Protein AF-A0A6B0DK27-F1 (afdb_monomer_lite)

pLDDT: mean 72.4, std 15.41, range [38.91, 93.62]

Radius of gyration: 13.54 Å; chains: 1; bounding box: 33×34×32 Å

Sequence (80 aa):
MDKPLENYCIYHRENMCFFIVSKPTRCRLCFNFVTFDQKVKSKYKITKDYATLYDIIKEDRTFRALFPQEGEKVQTTLGI

Secondary structure (DSSP, 8-state):
-PPPGGGG-TTEETTEEESSTT-EEE-S--TT-EE--HHHHHHTT--SSSEEHHHHHHH-GGGGGGS-SS-S----S---

Foldseek 3Di:
DDDPPLVQFPQDDPQWACPDPPDTDRDPDRQAGKHQDVVLCVVQVNPDSIDGPVSSCVRDVVCVVVPPPDPDPPPPDPDD

Structure (mmCIF, N/CA/C/O backbone):
data_AF-A0A6B0DK27-F1
#
_entry.id   AF-A0A6B0DK27-F1
#
loop_
_atom_site.group_PDB
_atom_site.id
_atom_site.type_symbol
_atom_site.label_atom_id
_atom_site.label_alt_id
_atom_site.label_comp_id
_atom_site.label_asym_id
_atom_site.label_entity_id
_atom_site.label_seq_id
_atom_site.pdbx_PDB_ins_code
_atom_site.Cartn_x
_atom_site.Cartn_y
_atom_site.Cartn_z
_atom_site.occupancy
_atom_site.B_iso_or_equiv
_atom_site.auth_seq_id
_atom_site.auth_comp_id
_atom_site.auth_asym_id
_atom_site.auth_atom_id
_atom_site.pdbx_PDB_model_num
ATOM 1 N N . MET A 1 1 ? 4.158 -12.795 12.891 1.00 51.62 1 MET A N 1
ATOM 2 C CA . MET A 1 1 ? 4.923 -11.788 12.126 1.00 51.62 1 MET A CA 1
ATOM 3 C C . MET A 1 1 ? 3.989 -11.144 11.124 1.00 51.62 1 MET A C 1
ATOM 5 O O . MET A 1 1 ? 3.265 -11.874 10.452 1.00 51.62 1 MET A O 1
ATOM 9 N N . ASP A 1 2 ? 3.976 -9.815 11.051 1.00 67.12 2 ASP A N 1
ATOM 10 C CA . ASP A 1 2 ? 3.270 -9.105 9.983 1.00 67.12 2 ASP A CA 1
ATOM 11 C C . ASP A 1 2 ? 3.898 -9.474 8.634 1.00 67.12 2 ASP A C 1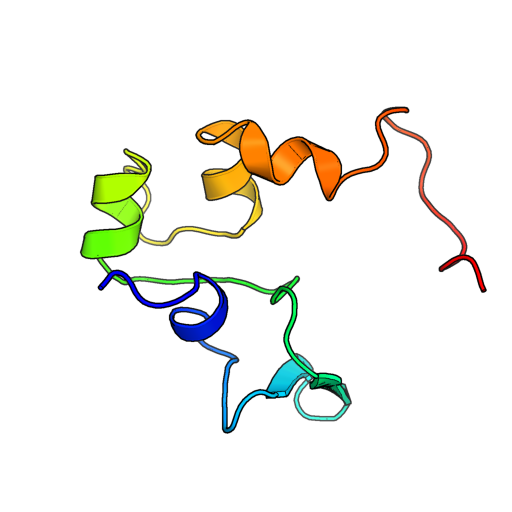
ATOM 13 O O . ASP A 1 2 ? 5.121 -9.485 8.494 1.00 67.12 2 ASP A O 1
ATOM 17 N N . LYS A 1 3 ? 3.063 -9.813 7.647 1.00 73.50 3 LYS A N 1
ATOM 18 C CA . LYS A 1 3 ? 3.528 -10.029 6.273 1.00 73.50 3 LYS A CA 1
ATOM 19 C C . LYS A 1 3 ? 4.016 -8.695 5.679 1.00 73.50 3 LYS A C 1
ATOM 21 O O . LYS A 1 3 ? 3.421 -7.664 6.001 1.00 73.50 3 LYS A O 1
ATOM 26 N N . PRO A 1 4 ? 5.030 -8.712 4.796 1.00 78.25 4 PRO A N 1
ATOM 27 C CA . PRO A 1 4 ? 5.404 -7.545 4.000 1.00 78.25 4 PRO A CA 1
ATOM 28 C C . PRO A 1 4 ? 4.201 -6.929 3.269 1.00 78.25 4 PRO A C 1
ATOM 30 O O . PRO A 1 4 ? 3.266 -7.647 2.900 1.00 78.25 4 PRO A O 1
ATOM 33 N N . LEU A 1 5 ? 4.203 -5.605 3.090 1.00 77.69 5 LEU A N 1
ATOM 34 C CA . LEU A 1 5 ? 3.053 -4.857 2.569 1.00 77.69 5 LEU A CA 1
ATOM 35 C C . LEU A 1 5 ? 2.649 -5.331 1.165 1.00 77.69 5 LEU A C 1
ATOM 37 O O . LEU A 1 5 ? 1.465 -5.446 0.861 1.00 77.69 5 LEU A O 1
ATOM 41 N N . GLU A 1 6 ? 3.625 -5.672 0.330 1.00 76.19 6 GLU A N 1
ATOM 42 C CA . GLU A 1 6 ? 3.453 -6.184 -1.027 1.00 76.19 6 GLU A CA 1
ATOM 43 C C . GLU A 1 6 ? 2.563 -7.433 -1.104 1.00 76.19 6 GLU A C 1
ATOM 45 O O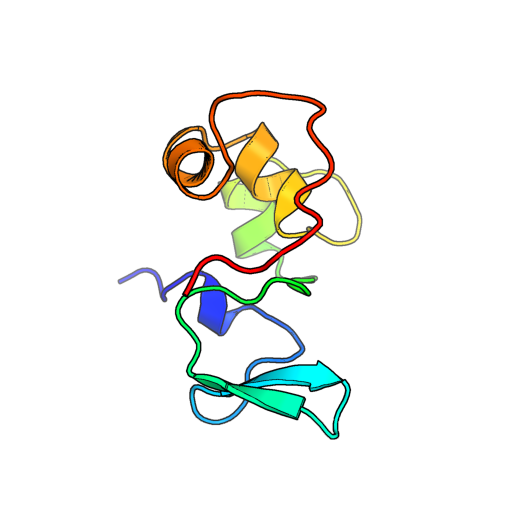 . GLU A 1 6 ? 1.832 -7.589 -2.083 1.00 76.19 6 GLU A O 1
ATOM 50 N N . ASN A 1 7 ? 2.521 -8.252 -0.047 1.00 77.62 7 ASN A N 1
ATOM 51 C CA . ASN A 1 7 ? 1.686 -9.454 0.010 1.00 77.62 7 ASN A CA 1
ATOM 52 C C . ASN A 1 7 ? 0.183 -9.147 0.078 1.00 77.62 7 ASN A C 1
ATOM 54 O O . ASN A 1 7 ? -0.627 -10.055 -0.097 1.00 77.62 7 ASN A O 1
ATOM 58 N N . TYR A 1 8 ? -0.191 -7.894 0.349 1.00 78.44 8 TYR A N 1
ATOM 59 C CA . TYR A 1 8 ? -1.581 -7.438 0.374 1.00 78.44 8 TYR A CA 1
ATOM 60 C C . TYR A 1 8 ? -2.011 -6.748 -0.932 1.00 78.44 8 TYR A C 1
ATOM 62 O O . TYR A 1 8 ? -3.159 -6.307 -1.027 1.00 78.44 8 TYR A O 1
ATOM 70 N N . CYS A 1 9 ? -1.124 -6.639 -1.934 1.00 77.06 9 CYS A N 1
ATOM 71 C CA . CYS A 1 9 ? -1.462 -6.068 -3.240 1.00 77.06 9 CYS A CA 1
ATOM 72 C C . CYS A 1 9 ? -2.380 -7.024 -4.014 1.00 77.06 9 CYS A C 1
ATOM 74 O O . CYS A 1 9 ? -2.031 -8.187 -4.214 1.00 77.06 9 CYS A O 1
ATOM 76 N N . ILE A 1 10 ? -3.504 -6.530 -4.546 1.00 76.25 10 ILE A N 1
ATOM 77 C CA . ILE A 1 10 ? -4.401 -7.337 -5.403 1.00 76.25 10 ILE A CA 1
ATOM 78 C C . ILE A 1 10 ? -3.708 -7.902 -6.657 1.00 76.25 10 ILE A C 1
ATOM 80 O O . ILE A 1 10 ? -4.143 -8.911 -7.209 1.00 76.25 10 ILE A O 1
ATOM 84 N N . TYR A 1 11 ? -2.614 -7.269 -7.091 1.00 74.00 11 TYR A N 1
ATOM 85 C CA . TYR A 1 11 ? -1.809 -7.675 -8.243 1.00 74.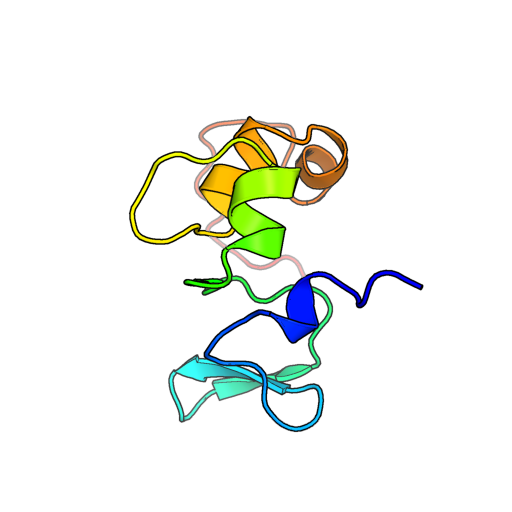00 11 TYR A CA 1
ATOM 86 C C . TYR A 1 11 ? -0.534 -8.433 -7.857 1.00 74.00 11 TYR A C 1
ATOM 88 O O . TYR A 1 11 ? 0.356 -8.566 -8.692 1.00 74.00 11 TYR A O 1
ATOM 96 N N . HIS A 1 12 ? -0.416 -8.912 -6.616 1.00 73.38 12 HIS A N 1
ATOM 97 C CA . HIS A 1 12 ? 0.697 -9.755 -6.190 1.00 73.38 12 HIS A CA 1
ATOM 98 C C . HIS A 1 12 ? 0.384 -11.234 -6.443 1.00 73.38 12 HIS A C 1
ATOM 100 O O . HIS A 1 12 ? -0.506 -11.806 -5.811 1.00 73.38 12 HIS A O 1
ATOM 106 N N . ARG A 1 13 ? 1.140 -11.882 -7.337 1.00 75.00 13 ARG A N 1
ATOM 107 C CA . ARG A 1 13 ? 1.098 -13.341 -7.551 1.00 75.00 13 ARG A CA 1
ATOM 108 C C . ARG A 1 13 ? 2.515 -13.891 -7.609 1.00 75.00 13 ARG A C 1
ATOM 110 O O . ARG A 1 13 ? 3.313 -13.380 -8.378 1.00 75.00 13 ARG A O 1
ATOM 117 N N . GLU A 1 14 ? 2.829 -14.905 -6.802 1.00 77.00 14 GLU A N 1
ATOM 118 C CA . GLU A 1 14 ? 4.134 -15.602 -6.842 1.00 77.00 14 GLU A CA 1
ATOM 119 C C . GLU A 1 14 ? 5.359 -14.656 -6.778 1.00 77.00 14 GLU A C 1
ATOM 121 O O . GLU A 1 14 ? 6.322 -14.810 -7.524 1.00 77.00 14 GLU A O 1
ATOM 126 N N . ASN A 1 15 ? 5.330 -13.651 -5.893 1.00 69.69 15 ASN A N 1
ATOM 127 C CA . ASN A 1 15 ? 6.362 -12.602 -5.757 1.00 69.69 15 ASN A CA 1
ATOM 128 C C . ASN A 1 15 ? 6.511 -11.664 -6.976 1.00 69.69 15 ASN A C 1
ATOM 130 O O . ASN A 1 15 ? 7.514 -10.951 -7.107 1.00 69.69 15 ASN A O 1
ATOM 134 N N . MET A 1 16 ? 5.512 -11.643 -7.860 1.00 69.25 16 MET A N 1
ATOM 135 C CA . MET A 1 16 ? 5.443 -10.787 -9.043 1.00 69.25 16 MET A CA 1
ATOM 136 C C . MET A 1 16 ? 4.295 -9.784 -8.915 1.00 69.25 16 MET A C 1
ATOM 138 O O . MET A 1 16 ? 3.186 -10.125 -8.500 1.00 69.25 16 MET A O 1
ATOM 142 N N . CYS A 1 17 ? 4.583 -8.538 -9.284 1.00 69.75 17 CYS A N 1
ATOM 143 C CA . CYS A 1 17 ? 3.667 -7.408 -9.236 1.00 69.75 17 CYS A CA 1
ATOM 144 C C . CYS A 1 17 ? 3.341 -7.016 -10.675 1.00 69.75 17 CYS A C 1
ATOM 146 O O . CYS A 1 17 ? 4.244 -6.768 -11.477 1.00 69.75 17 CYS A O 1
ATOM 148 N N . PHE A 1 18 ? 2.056 -6.959 -11.010 1.00 63.22 18 PHE A N 1
ATOM 149 C CA . PHE A 1 18 ? 1.605 -6.688 -12.372 1.00 63.22 18 PHE A CA 1
ATOM 150 C C . PHE A 1 18 ? 1.073 -5.255 -12.456 1.00 63.22 18 PHE A C 1
ATOM 152 O O . PHE A 1 18 ? 0.012 -4.947 -11.920 1.00 63.22 18 PHE A O 1
ATOM 159 N N . PHE A 1 19 ? 1.818 -4.365 -13.121 1.00 58.75 19 PHE A N 1
ATOM 160 C CA . PHE A 1 19 ? 1.332 -3.009 -13.426 1.00 58.75 19 PHE A CA 1
ATOM 161 C C . PHE A 1 19 ? 0.192 -3.066 -14.464 1.00 58.75 19 PHE A C 1
ATOM 163 O O . PHE A 1 19 ? -0.806 -2.361 -14.373 1.00 58.75 19 PHE A O 1
ATOM 170 N N . ILE A 1 20 ? 0.342 -3.991 -15.408 1.00 55.97 20 ILE A N 1
ATOM 171 C CA . ILE A 1 20 ? -0.615 -4.485 -16.402 1.00 55.97 20 ILE A CA 1
ATOM 172 C C . ILE A 1 20 ? -0.267 -5.963 -16.607 1.00 55.97 20 ILE A C 1
ATOM 174 O O . ILE A 1 20 ? 0.893 -6.340 -16.425 1.00 55.97 20 ILE A O 1
ATOM 178 N N . VAL A 1 21 ? -1.237 -6.804 -16.981 1.00 58.72 21 VAL A N 1
ATOM 179 C CA . VAL A 1 21 ? -1.054 -8.271 -17.104 1.00 58.72 21 VAL A CA 1
ATOM 180 C C . VAL A 1 21 ? 0.182 -8.646 -17.945 1.00 58.72 21 VAL A C 1
ATOM 182 O O . VAL A 1 21 ? 0.845 -9.636 -17.660 1.00 58.72 21 VAL A O 1
ATOM 185 N N . SER A 1 22 ? 0.545 -7.818 -18.928 1.00 58.53 22 SER A N 1
ATOM 186 C CA . SER A 1 22 ? 1.679 -8.021 -19.837 1.00 58.53 22 SER A CA 1
ATOM 187 C C . SER A 1 22 ? 3.051 -7.551 -19.324 1.00 58.53 22 SER A C 1
ATOM 189 O O . SER A 1 22 ? 4.046 -7.775 -20.010 1.00 58.53 22 SER A O 1
ATOM 191 N N . LYS A 1 23 ? 3.147 -6.899 -18.155 1.00 60.47 23 LYS A N 1
ATOM 192 C CA . LYS A 1 23 ? 4.423 -6.415 -17.585 1.00 60.47 23 LYS A CA 1
ATOM 193 C C . LYS A 1 23 ? 4.578 -6.794 -16.105 1.00 60.47 23 LYS A C 1
ATOM 195 O O . LYS A 1 23 ? 4.395 -5.938 -15.234 1.00 60.47 23 LYS A O 1
ATOM 200 N N . PRO A 1 24 ? 4.908 -8.061 -15.806 1.00 67.75 24 PRO A N 1
ATOM 201 C CA . PRO A 1 24 ? 5.285 -8.467 -14.460 1.00 67.75 24 PRO A CA 1
ATOM 202 C C . PRO A 1 24 ? 6.671 -7.938 -14.068 1.00 67.75 24 PRO A C 1
ATOM 204 O O . PRO A 1 24 ? 7.607 -7.977 -14.863 1.00 67.75 24 PRO A O 1
ATOM 207 N N . THR A 1 25 ? 6.823 -7.501 -12.818 1.00 62.62 25 THR A N 1
ATOM 208 C CA . THR A 1 25 ? 8.122 -7.164 -12.212 1.00 62.62 25 THR A CA 1
ATOM 209 C C . THR A 1 25 ? 8.277 -7.835 -10.848 1.00 62.62 25 THR A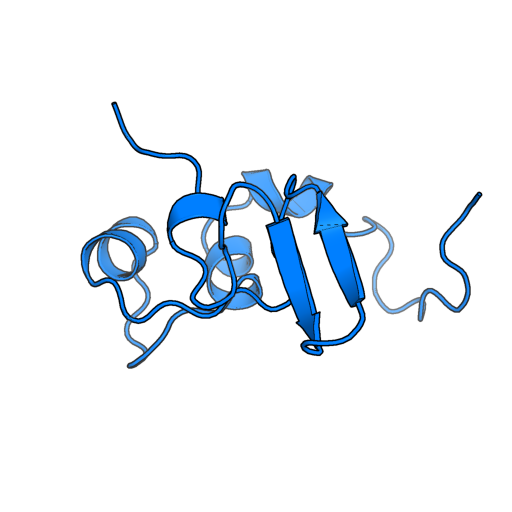 C 1
ATOM 211 O O . THR A 1 25 ? 7.281 -8.103 -10.172 1.00 62.62 25 THR A O 1
ATOM 214 N N . ARG A 1 26 ? 9.520 -8.105 -10.424 1.00 62.91 26 ARG A N 1
ATOM 215 C CA . ARG A 1 26 ? 9.802 -8.649 -9.085 1.00 62.91 26 ARG A CA 1
ATOM 216 C C . ARG A 1 26 ? 9.366 -7.641 -8.022 1.00 62.91 26 ARG A C 1
ATOM 218 O O . ARG A 1 26 ? 9.770 -6.478 -8.064 1.00 62.91 26 ARG A O 1
ATOM 225 N N . CYS A 1 27 ? 8.560 -8.083 -7.063 1.00 58.62 27 CYS A N 1
ATOM 226 C CA . CYS A 1 27 ? 8.033 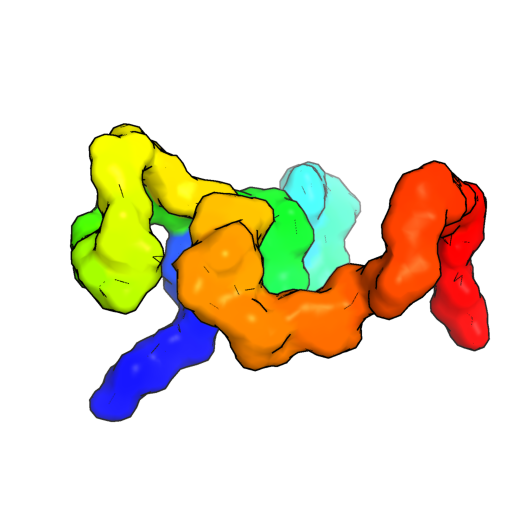-7.197 -6.033 1.00 58.62 27 CYS A CA 1
ATOM 227 C C . CYS A 1 27 ? 9.124 -6.800 -5.027 1.00 58.62 27 CYS A C 1
ATOM 229 O O . CYS A 1 27 ? 9.643 -7.629 -4.287 1.00 58.62 27 CYS A O 1
ATOM 231 N N . ARG A 1 28 ? 9.437 -5.503 -4.978 1.00 61.75 28 ARG A N 1
ATOM 232 C CA . ARG A 1 28 ? 9.915 -4.823 -3.756 1.00 61.75 28 ARG A CA 1
ATOM 233 C C . ARG A 1 28 ? 8.844 -3.883 -3.207 1.00 61.75 28 ARG A C 1
ATOM 235 O O . ARG A 1 28 ? 8.703 -3.741 -2.004 1.00 61.75 28 ARG A O 1
ATOM 242 N N . LEU A 1 29 ? 8.074 -3.278 -4.111 1.00 66.25 29 LEU A N 1
ATOM 243 C CA . LEU A 1 29 ? 6.861 -2.515 -3.844 1.00 66.25 29 LEU A CA 1
ATOM 244 C C . LEU A 1 29 ? 5.923 -2.618 -5.056 1.00 66.25 29 LEU A C 1
ATOM 246 O O . LEU A 1 29 ? 6.374 -2.594 -6.200 1.00 66.25 29 LEU A O 1
ATOM 250 N N . CYS A 1 30 ? 4.617 -2.729 -4.808 1.00 72.31 30 CYS A N 1
ATOM 251 C CA . CYS 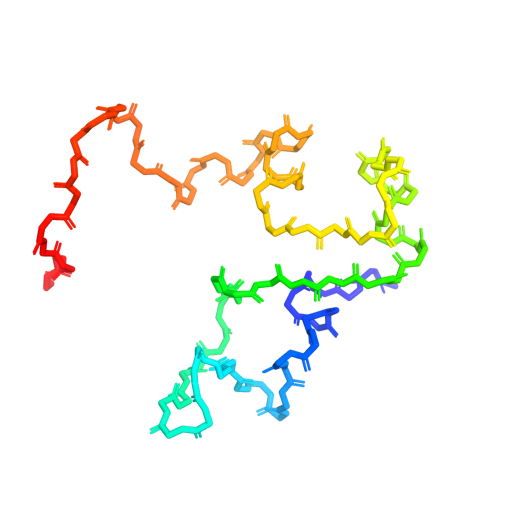A 1 30 ? 3.586 -2.771 -5.848 1.00 72.31 30 CYS A CA 1
ATOM 252 C C . CYS A 1 30 ? 3.146 -1.326 -6.145 1.00 72.31 30 CYS A C 1
ATOM 254 O O . CYS A 1 30 ? 2.360 -0.768 -5.390 1.00 72.31 30 CYS A O 1
ATOM 256 N N . PHE A 1 31 ? 3.645 -0.681 -7.205 1.00 70.38 31 PHE A N 1
ATOM 257 C CA . PHE A 1 31 ? 3.264 0.718 -7.494 1.00 70.38 31 PHE A CA 1
ATOM 258 C C . PHE A 1 31 ? 1.757 0.894 -7.756 1.00 70.38 31 PHE A C 1
ATOM 260 O O . PHE A 1 31 ? 1.192 1.924 -7.406 1.00 70.38 31 PHE A O 1
ATOM 267 N N . ASN A 1 32 ? 1.091 -0.153 -8.257 1.00 72.44 32 ASN A N 1
ATOM 268 C CA . ASN A 1 32 ? -0.370 -0.231 -8.388 1.00 72.44 32 ASN A CA 1
ATOM 269 C C . ASN A 1 32 ? -1.041 -0.884 -7.171 1.00 72.44 32 ASN A C 1
ATOM 271 O O . ASN A 1 32 ? -2.053 -1.571 -7.312 1.00 72.44 32 ASN A O 1
ATOM 275 N N . PHE A 1 33 ? -0.464 -0.732 -5.977 1.00 84.38 33 PHE A N 1
ATOM 276 C CA . PHE A 1 33 ? -1.058 -1.277 -4.764 1.00 84.38 33 PHE A CA 1
ATOM 277 C C . PHE A 1 33 ? -2.453 -0.703 -4.559 1.00 84.38 33 PHE A C 1
ATOM 279 O O . PHE A 1 33 ? -2.639 0.505 -4.395 1.00 84.38 33 PHE A O 1
ATOM 286 N N . VAL A 1 34 ? -3.404 -1.620 -4.498 1.00 86.62 34 VAL A N 1
ATOM 287 C CA . VAL A 1 34 ? -4.744 -1.410 -3.984 1.00 86.62 34 VAL A CA 1
ATOM 288 C C . VAL A 1 34 ? -5.032 -2.605 -3.090 1.00 86.62 34 VAL A C 1
ATOM 290 O O . VAL A 1 34 ? -4.709 -3.738 -3.454 1.00 86.62 34 VAL A O 1
ATOM 293 N N . THR A 1 35 ? -5.611 -2.363 -1.920 1.00 87.12 35 THR A N 1
ATOM 294 C CA . THR A 1 35 ? -6.088 -3.424 -1.038 1.00 87.12 35 THR A CA 1
ATOM 295 C C . THR A 1 35 ? -7.419 -3.053 -0.405 1.00 87.12 35 THR A C 1
ATOM 297 O O . THR A 1 35 ? -7.682 -1.891 -0.095 1.00 87.12 35 THR A O 1
ATOM 300 N N . PHE A 1 36 ? -8.245 -4.068 -0.180 1.00 89.88 36 PHE A N 1
ATOM 301 C CA . PHE A 1 36 ? -9.492 -3.970 0.579 1.00 89.88 36 PHE A CA 1
ATOM 302 C C . PHE A 1 36 ? -9.344 -4.597 1.974 1.00 89.88 36 PHE A C 1
ATOM 304 O O . PHE A 1 36 ? -10.296 -4.596 2.755 1.00 89.88 36 PHE A O 1
ATOM 311 N N . ASP A 1 37 ? -8.155 -5.127 2.298 1.00 89.69 37 ASP A N 1
ATOM 312 C CA . ASP A 1 37 ? -7.888 -5.808 3.562 1.00 89.69 37 ASP A CA 1
ATOM 313 C C . ASP A 1 37 ? -8.070 -4.846 4.744 1.00 89.69 37 ASP A C 1
ATOM 315 O O . ASP A 1 37 ? -7.384 -3.827 4.876 1.00 89.69 37 ASP A O 1
ATOM 319 N N . GLN A 1 38 ? -9.013 -5.185 5.623 1.00 90.06 38 GLN A N 1
ATOM 320 C CA . GLN A 1 38 ? -9.348 -4.361 6.777 1.00 90.06 38 GLN A CA 1
ATOM 321 C C . GLN A 1 38 ? -8.192 -4.242 7.774 1.00 90.06 38 GLN A C 1
ATOM 323 O O . GLN A 1 38 ? -8.044 -3.194 8.391 1.00 90.06 38 GLN A O 1
ATOM 328 N N . LYS A 1 39 ? -7.318 -5.249 7.896 1.00 90.62 39 LYS A N 1
ATOM 329 C CA . LYS A 1 39 ? -6.158 -5.184 8.798 1.00 90.62 39 LYS A CA 1
ATOM 330 C C . LYS A 1 39 ? -5.175 -4.109 8.354 1.00 90.62 39 LYS A C 1
ATOM 332 O O . LYS A 1 39 ? -4.683 -3.354 9.191 1.00 90.62 39 LYS A O 1
ATOM 337 N N . VAL A 1 40 ? -4.922 -4.006 7.047 1.00 88.56 40 VAL A N 1
ATOM 338 C CA . VAL A 1 40 ? -4.059 -2.956 6.484 1.00 88.56 40 VAL A CA 1
ATOM 339 C C . VAL A 1 40 ? -4.693 -1.587 6.706 1.00 88.56 40 VAL A C 1
ATOM 341 O O . VAL A 1 40 ? -4.037 -0.681 7.218 1.00 88.56 40 VAL A O 1
ATOM 344 N N . LYS A 1 41 ? -5.988 -1.446 6.401 1.00 92.25 41 LYS A N 1
ATOM 345 C CA . LYS A 1 41 ? -6.707 -0.179 6.586 1.00 92.25 41 LYS A CA 1
ATOM 346 C C . LYS A 1 41 ? -6.719 0.277 8.046 1.00 92.25 41 LYS A C 1
ATOM 348 O O . LYS A 1 41 ? -6.397 1.430 8.313 1.00 92.25 41 LYS A O 1
ATOM 353 N N . SER A 1 42 ? -6.987 -0.620 8.997 1.00 92.25 42 SER A N 1
ATOM 354 C CA . SER A 1 42 ? -6.940 -0.304 10.430 1.00 92.25 42 SER A CA 1
ATOM 355 C C . SER A 1 42 ? -5.533 0.063 10.908 1.00 92.25 42 SER A C 1
ATOM 357 O O . SER A 1 42 ? -5.391 1.019 11.667 1.00 92.25 42 SER A O 1
ATOM 359 N N . LYS A 1 43 ? -4.489 -0.639 10.439 1.00 91.31 43 LYS A N 1
ATOM 360 C CA . LYS A 1 43 ? -3.087 -0.353 10.793 1.00 91.31 43 LYS A CA 1
ATOM 361 C C . LYS A 1 43 ? -2.678 1.074 10.421 1.00 91.31 43 LYS A C 1
ATOM 363 O O . LYS A 1 43 ? -2.036 1.746 11.223 1.00 91.31 43 LYS A O 1
ATOM 368 N N . TYR A 1 44 ? -3.087 1.534 9.240 1.00 90.62 44 TYR A N 1
ATOM 369 C CA . TYR A 1 44 ? -2.782 2.876 8.736 1.00 90.62 44 TYR A CA 1
ATOM 370 C C . TYR A 1 44 ? -3.910 3.891 8.968 1.00 90.62 44 TYR A C 1
ATOM 372 O O . TYR A 1 44 ? -3.838 4.992 8.447 1.00 90.62 44 TYR A O 1
ATOM 380 N N . LYS A 1 45 ? -4.948 3.556 9.750 1.00 93.50 45 LYS A N 1
ATOM 381 C CA . LYS A 1 45 ? -6.090 4.445 10.058 1.00 93.50 45 LYS A CA 1
ATOM 382 C C . LYS A 1 45 ? -6.811 5.002 8.816 1.00 93.50 45 LYS A C 1
ATOM 384 O O . LYS A 1 45 ? -7.350 6.105 8.839 1.00 93.50 45 LYS A O 1
ATOM 389 N N . ILE A 1 46 ? -6.858 4.225 7.738 1.00 92.31 46 ILE A N 1
ATOM 390 C CA . ILE A 1 46 ? -7.500 4.608 6.478 1.00 92.31 46 ILE A CA 1
ATOM 391 C C . ILE A 1 46 ? -8.993 4.266 6.550 1.00 92.31 46 ILE A C 1
ATOM 393 O O . ILE A 1 46 ? -9.360 3.109 6.745 1.00 92.31 46 ILE A O 1
ATOM 397 N N . THR A 1 47 ? -9.859 5.264 6.353 1.00 93.62 47 THR A N 1
ATOM 398 C CA . THR A 1 47 ? -11.329 5.119 6.417 1.00 93.62 47 THR A CA 1
ATOM 399 C C . THR A 1 47 ? -11.995 4.849 5.068 1.00 93.62 47 THR A C 1
ATOM 401 O O . THR A 1 47 ? -13.191 4.580 5.016 1.00 93.62 47 THR A O 1
ATOM 404 N N . LYS A 1 48 ? -11.235 4.916 3.971 1.00 91.88 48 LYS A N 1
ATOM 405 C CA . LYS A 1 48 ? -11.717 4.633 2.614 1.00 91.88 48 LYS A CA 1
ATOM 406 C C . LYS A 1 48 ? -12.112 3.159 2.448 1.00 91.88 48 LYS A C 1
ATOM 408 O O . LYS A 1 48 ? -11.589 2.276 3.134 1.00 91.88 48 LYS A O 1
ATOM 413 N N . ASP A 1 49 ? -12.960 2.876 1.461 1.00 92.06 49 ASP A N 1
ATOM 414 C CA . ASP A 1 49 ? -13.364 1.501 1.128 1.00 92.06 49 ASP A CA 1
ATOM 415 C C . ASP A 1 49 ? -12.173 0.619 0.726 1.00 92.06 49 ASP A C 1
ATOM 417 O O . ASP A 1 49 ? -12.116 -0.563 1.080 1.00 92.06 49 ASP A O 1
ATOM 421 N N . TYR A 1 50 ? -11.173 1.216 0.078 1.00 89.75 50 TYR A N 1
ATOM 422 C CA . TYR A 1 50 ? -9.894 0.604 -0.264 1.00 89.75 50 TYR A CA 1
ATOM 423 C C . TYR A 1 50 ? -8.730 1.529 0.097 1.00 89.75 50 TYR A C 1
ATOM 425 O O . TYR A 1 50 ? -8.884 2.748 0.162 1.00 89.75 50 TYR A O 1
ATOM 433 N N . ALA A 1 51 ? -7.554 0.946 0.307 1.00 89.94 51 ALA A N 1
ATOM 434 C CA . ALA A 1 51 ? -6.311 1.678 0.508 1.00 89.94 51 ALA A CA 1
ATOM 435 C C . ALA A 1 51 ? -5.394 1.514 -0.703 1.00 89.94 51 ALA A C 1
ATOM 437 O O . ALA A 1 51 ? -5.164 0.398 -1.174 1.00 89.94 51 ALA A O 1
ATOM 438 N N . THR A 1 52 ? -4.852 2.629 -1.183 1.00 89.62 52 THR A N 1
ATOM 439 C CA . THR A 1 52 ? -3.774 2.659 -2.176 1.00 89.62 52 THR A CA 1
ATOM 440 C C . THR A 1 52 ? -2.408 2.781 -1.502 1.00 89.62 52 THR A C 1
ATOM 442 O O . THR A 1 52 ? -2.324 3.102 -0.314 1.00 89.62 52 THR A O 1
ATOM 445 N N . LEU A 1 53 ? -1.318 2.581 -2.254 1.00 84.56 53 LEU A N 1
ATOM 446 C CA . LEU A 1 53 ? 0.030 2.834 -1.725 1.00 84.56 53 LEU A CA 1
ATOM 447 C C . LEU A 1 53 ? 0.155 4.268 -1.183 1.00 84.56 53 LEU A C 1
ATOM 449 O O . LEU A 1 53 ? 0.733 4.493 -0.124 1.00 84.56 53 LEU A O 1
ATOM 453 N N . TYR A 1 54 ? -0.423 5.232 -1.902 1.00 84.38 54 TYR A N 1
ATOM 454 C CA . TYR A 1 54 ? -0.354 6.652 -1.567 1.00 84.38 54 TYR A CA 1
ATOM 455 C C . TYR A 1 54 ? -1.095 6.995 -0.270 1.00 84.38 54 TYR A C 1
ATOM 457 O O . TYR A 1 54 ? -0.630 7.835 0.499 1.00 84.38 54 TYR A O 1
ATOM 465 N N . ASP A 1 55 ? -2.207 6.310 0.008 1.00 89.38 55 ASP A N 1
ATOM 466 C CA . ASP A 1 55 ? -2.915 6.452 1.282 1.00 89.38 55 ASP A CA 1
ATOM 467 C C . ASP A 1 55 ? -2.043 5.987 2.451 1.00 89.38 55 ASP A C 1
ATOM 469 O O . ASP A 1 55 ? -1.965 6.664 3.469 1.00 89.38 55 ASP A O 1
ATOM 473 N N . ILE A 1 56 ? -1.315 4.881 2.275 1.00 88.19 56 ILE A N 1
ATOM 474 C CA . ILE A 1 56 ? -0.393 4.357 3.290 1.00 88.19 56 ILE A CA 1
ATOM 475 C C . ILE A 1 56 ? 0.779 5.317 3.524 1.00 88.19 56 ILE A C 1
ATOM 477 O O . ILE A 1 56 ? 1.116 5.598 4.668 1.00 88.19 56 ILE A O 1
ATOM 481 N N . ILE A 1 57 ? 1.377 5.866 2.464 1.00 83.44 57 ILE A N 1
ATOM 482 C CA . ILE A 1 57 ? 2.518 6.799 2.566 1.00 83.44 57 ILE A CA 1
ATOM 483 C C . ILE A 1 57 ? 2.147 8.109 3.264 1.00 83.44 57 ILE A C 1
ATOM 485 O O . ILE A 1 57 ? 2.980 8.720 3.941 1.00 83.44 57 ILE A O 1
ATOM 489 N N . LYS A 1 58 ? 0.909 8.579 3.078 1.00 85.00 58 LYS A N 1
ATOM 490 C CA . LYS A 1 58 ? 0.418 9.777 3.769 1.00 85.00 58 LYS A CA 1
ATOM 491 C C . LYS A 1 58 ? 0.443 9.600 5.285 1.00 85.00 58 LYS A C 1
ATOM 493 O O . LYS A 1 58 ? 0.822 10.537 5.989 1.00 85.00 58 LYS A O 1
ATOM 498 N N . GLU A 1 59 ? 0.106 8.402 5.748 1.00 88.75 59 GLU A N 1
ATOM 499 C CA . GLU A 1 59 ? -0.014 8.061 7.165 1.00 88.75 59 GLU A CA 1
ATOM 500 C C . GLU A 1 59 ? 1.316 7.579 7.767 1.00 88.75 59 GLU A C 1
ATOM 502 O O . GLU A 1 59 ? 1.661 7.939 8.893 1.00 88.75 59 GLU A O 1
ATOM 507 N N . ASP A 1 60 ? 2.114 6.826 7.005 1.00 84.44 60 ASP A N 1
ATOM 508 C CA . ASP A 1 60 ? 3.401 6.284 7.438 1.00 84.44 60 ASP A CA 1
ATOM 509 C C . ASP A 1 60 ? 4.576 6.916 6.679 1.00 84.44 60 ASP A C 1
ATOM 511 O O . ASP A 1 60 ? 4.874 6.630 5.514 1.00 84.44 60 ASP A O 1
ATOM 515 N N . ARG A 1 61 ? 5.296 7.780 7.403 1.00 76.94 61 ARG A N 1
ATOM 516 C CA . ARG A 1 61 ? 6.421 8.555 6.873 1.00 76.94 61 ARG A CA 1
ATOM 517 C C . ARG A 1 61 ? 7.635 7.702 6.508 1.00 76.94 61 ARG A C 1
ATOM 519 O O . ARG A 1 61 ? 8.483 8.200 5.772 1.00 76.94 61 ARG A O 1
ATOM 526 N N . THR A 1 62 ? 7.736 6.457 6.979 1.00 80.00 62 THR A N 1
ATOM 527 C CA . THR A 1 62 ? 8.860 5.565 6.637 1.00 80.00 62 THR A CA 1
ATOM 528 C C . THR A 1 62 ? 8.899 5.247 5.142 1.00 80.00 62 THR A C 1
ATOM 530 O O . THR A 1 62 ? 9.976 5.106 4.565 1.00 80.00 62 THR A O 1
ATOM 533 N N . PHE A 1 63 ? 7.741 5.268 4.476 1.00 73.69 63 PHE A N 1
ATOM 534 C CA . PHE A 1 63 ? 7.637 5.074 3.032 1.00 73.69 63 PHE A CA 1
ATOM 535 C C . PHE A 1 63 ? 7.972 6.333 2.214 1.00 73.69 63 PHE A C 1
ATOM 537 O O . PHE A 1 63 ? 8.073 6.247 0.993 1.00 73.69 63 PHE A O 1
ATOM 544 N N . ARG A 1 64 ? 8.201 7.501 2.839 1.00 67.12 64 ARG A N 1
ATOM 545 C CA . ARG A 1 64 ? 8.574 8.733 2.110 1.00 67.12 64 ARG A CA 1
ATOM 546 C C . ARG A 1 64 ? 9.910 8.616 1.385 1.00 67.12 64 ARG A C 1
ATOM 548 O O . ARG A 1 64 ? 10.071 9.250 0.354 1.00 67.12 64 ARG A O 1
ATOM 555 N N . ALA A 1 65 ? 10.832 7.786 1.878 1.00 66.44 65 ALA A N 1
ATOM 556 C CA . ALA A 1 65 ? 12.112 7.524 1.215 1.00 66.44 65 ALA A CA 1
ATOM 557 C C . ALA A 1 65 ? 11.959 6.843 -0.160 1.00 66.44 65 ALA A C 1
ATOM 559 O O . ALA A 1 65 ? 12.904 6.814 -0.940 1.00 66.44 65 ALA A O 1
ATOM 560 N N . LEU A 1 66 ? 10.777 6.296 -0.458 1.00 64.19 66 LEU A N 1
ATOM 561 C CA . LEU A 1 66 ? 10.459 5.695 -1.753 1.00 64.19 66 LEU A CA 1
ATOM 562 C C . LEU A 1 66 ? 10.051 6.731 -2.805 1.00 64.19 66 LEU A C 1
ATOM 564 O O . LEU A 1 66 ? 9.920 6.382 -3.975 1.00 64.19 66 LEU A O 1
ATOM 568 N N . PHE A 1 67 ? 9.834 7.983 -2.395 1.00 59.72 67 PHE A N 1
ATOM 569 C CA . PHE A 1 67 ? 9.505 9.093 -3.278 1.00 59.72 67 PHE A CA 1
ATOM 570 C C . PHE A 1 67 ? 10.701 10.041 -3.349 1.00 59.72 67 PHE A C 1
ATOM 572 O O . PHE A 1 67 ? 11.382 10.242 -2.339 1.00 59.72 67 PHE A O 1
ATOM 579 N N . PRO A 1 68 ? 10.977 10.634 -4.521 1.00 54.59 68 PRO A N 1
ATOM 580 C CA . PRO A 1 68 ? 11.991 11.672 -4.624 1.00 54.59 68 PRO A CA 1
ATOM 581 C C . PRO A 1 68 ? 11.679 12.799 -3.629 1.00 54.59 68 PRO A C 1
ATOM 583 O O . PRO A 1 68 ? 10.541 13.256 -3.526 1.00 54.59 68 PRO A O 1
ATOM 586 N N . GLN A 1 69 ? 12.690 13.219 -2.862 1.00 52.59 69 GLN A N 1
ATOM 587 C CA . GLN A 1 69 ? 12.544 14.274 -1.848 1.00 52.59 69 GLN A CA 1
ATOM 588 C C . GLN A 1 69 ? 12.270 15.649 -2.473 1.00 52.59 69 GLN A C 1
ATOM 590 O O . GLN A 1 69 ? 11.706 16.529 -1.825 1.00 52.59 69 GLN A O 1
ATOM 595 N N . GLU A 1 70 ? 12.650 15.824 -3.737 1.00 49.88 70 GLU A N 1
ATOM 596 C CA . GLU A 1 70 ? 12.359 17.014 -4.523 1.00 49.88 70 GLU A CA 1
ATOM 597 C C . GLU A 1 70 ? 10.970 16.873 -5.156 1.00 49.88 70 GLU A C 1
ATOM 599 O O . GLU A 1 70 ? 10.778 16.121 -6.111 1.00 49.88 70 GLU A O 1
ATOM 604 N N . GLY A 1 71 ? 9.987 17.569 -4.584 1.00 46.56 71 GLY A N 1
ATOM 605 C CA . GLY A 1 71 ? 8.619 17.612 -5.096 1.00 46.56 71 GLY A CA 1
ATOM 606 C C . GLY A 1 71 ? 8.496 18.145 -6.532 1.00 46.56 71 GLY A C 1
ATOM 607 O O . GLY A 1 71 ? 9.423 18.733 -7.084 1.00 46.56 71 GLY A O 1
ATOM 608 N N . GLU A 1 72 ? 7.312 17.911 -7.110 1.00 48.47 72 GLU A N 1
ATOM 609 C CA . GLU A 1 72 ? 6.764 18.376 -8.407 1.00 48.47 72 GLU A CA 1
ATOM 610 C C . GLU A 1 72 ? 7.596 18.194 -9.686 1.00 48.47 72 GLU A C 1
ATOM 612 O O . GLU A 1 72 ? 7.077 18.403 -10.783 1.00 48.47 72 GLU A O 1
ATOM 617 N N . LYS A 1 73 ? 8.843 17.729 -9.615 1.00 48.47 73 LYS A N 1
ATOM 618 C CA . LYS A 1 73 ? 9.575 17.339 -10.818 1.00 48.47 73 LYS A CA 1
ATOM 619 C C . LYS A 1 73 ? 8.975 16.043 -11.357 1.00 48.47 73 LYS A C 1
ATOM 621 O O . LYS A 1 73 ? 9.166 14.968 -10.793 1.00 48.47 73 LYS A O 1
ATOM 626 N N . VAL A 1 74 ? 8.244 16.151 -12.466 1.00 49.50 74 VAL A N 1
ATOM 627 C CA . VAL A 1 74 ? 7.843 15.002 -13.282 1.00 49.50 74 VAL A CA 1
ATOM 628 C C . VAL A 1 74 ? 9.111 14.220 -13.623 1.00 49.50 74 VAL A C 1
ATOM 630 O O . VAL A 1 74 ? 9.969 14.706 -14.357 1.00 49.50 74 VAL A O 1
ATOM 633 N N . GLN A 1 75 ? 9.254 13.022 -13.059 1.00 49.09 75 GLN A N 1
ATOM 634 C CA . GLN A 1 75 ? 10.376 12.142 -13.351 1.00 49.09 75 GLN A CA 1
ATOM 635 C C . GLN A 1 75 ? 10.163 11.561 -14.755 1.00 49.09 75 GLN A C 1
ATOM 637 O O . GLN A 1 75 ? 9.459 10.572 -14.937 1.00 49.09 75 GLN A O 1
ATOM 642 N N . THR A 1 76 ? 10.718 12.225 -15.769 1.00 46.75 76 THR A N 1
ATOM 643 C CA . THR A 1 76 ? 10.562 11.861 -17.189 1.00 46.75 76 THR A CA 1
ATOM 644 C C . THR A 1 76 ? 11.406 10.656 -17.606 1.00 46.75 76 THR A C 1
ATOM 646 O O . THR A 1 76 ? 11.212 10.119 -18.693 1.00 46.75 76 THR A O 1
ATOM 649 N N . THR A 1 77 ? 12.297 10.179 -16.737 1.00 44.62 77 THR A N 1
ATOM 650 C CA . THR A 1 77 ? 13.149 9.010 -16.977 1.00 44.62 77 THR A CA 1
ATOM 651 C C . THR A 1 77 ? 13.340 8.204 -15.695 1.00 44.62 77 THR A C 1
ATOM 653 O O . THR A 1 77 ? 13.774 8.745 -14.676 1.00 44.62 77 THR A O 1
ATOM 656 N N . LEU A 1 78 ? 13.056 6.896 -15.759 1.00 42.19 78 LEU A N 1
ATOM 657 C CA . LEU A 1 78 ? 13.581 5.917 -14.803 1.00 42.19 78 LEU A CA 1
ATOM 658 C C . LEU A 1 78 ? 15.107 5.943 -14.948 1.00 42.19 78 LEU A C 1
ATOM 660 O O . LEU A 1 78 ? 15.628 5.516 -15.976 1.00 42.19 78 LEU A O 1
ATOM 664 N N . GLY A 1 79 ? 15.792 6.539 -13.971 1.00 45.59 79 GLY A N 1
ATOM 665 C CA . GLY A 1 79 ? 17.252 6.587 -13.937 1.00 45.59 79 GLY A CA 1
ATOM 666 C C . GLY A 1 79 ? 17.831 5.174 -14.004 1.00 45.59 79 GLY A C 1
ATOM 667 O O . GLY A 1 79 ? 17.337 4.280 -13.313 1.00 45.59 79 GLY A O 1
ATOM 668 N N . ILE A 1 80 ? 18.810 5.007 -14.893 1.00 38.91 80 ILE A N 1
ATOM 669 C CA . ILE A 1 80 ? 19.582 3.781 -15.140 1.00 38.91 80 ILE A CA 1
ATOM 670 C C . ILE A 1 80 ? 20.527 3.535 -13.964 1.00 38.91 80 ILE A C 1
ATOM 672 O O . ILE A 1 80 ? 21.130 4.530 -13.499 1.00 38.91 80 ILE A O 1
#